Protein AF-A0AAD7XPY9-F1 (afdb_monomer_lite)

pLDDT: mean 90.2, std 8.79, range [57.19, 97.44]

Foldseek 3Di:
DAEDELVCLLVVQVVFDAEAEDEDPDFQADCVDPVSVVVLVVVLVVCVVSLGQAYEYQLDFQDCRTCSVSVVVNCVPRVHAYEHEDEPVCVVVSCVRQPPDRYYYYYDYDDPDDDPVVSRVVSVVSRCVSNPD

Secondary structure (DSSP, 8-state):
-EEEEGGGHHHHHTT-SSEEE-----BS--SSSHHHHHHHHHHHHHHHHHT-SEEEE------TTBTHHHHHHHHHHH--EEEEEEEGGGHHHHHHHTTT--EEEEEEPPPSS--HHHHHHHHHHHHHHHH--

Radius of gyration: 14.57 Å; chains: 1; bounding box: 32×37×33 Å

Sequence (133 aa):
MEWLALDNAPLRLSKLKRVVHLKGFASNLDFEDAETAAAARSVLRWLRAAAVDAIVWDGDDLDSSSFTHVVDAAYRGLGVALVAFKYSGDKATFEKSWDGRRVLCVLVDDPPVLQTGDRHVRLGVSALYATRA

Organism: NCBI:txid2483200

Structure (mmCIF, N/CA/C/O backbone):
data_AF-A0AAD7XPY9-F1
#
_entry.id   AF-A0AAD7XPY9-F1
#
loop_
_atom_site.group_PDB
_atom_site.id
_atom_site.type_symbol
_atom_site.label_atom_id
_atom_site.label_alt_id
_atom_site.label_comp_id
_atom_site.label_asym_id
_atom_site.label_entity_id
_atom_site.label_seq_id
_atom_site.pdbx_PDB_ins_code
_atom_site.Cartn_x
_atom_site.Cartn_y
_atom_site.Cartn_z
_atom_site.occupancy
_atom_site.B_iso_or_equiv
_atom_site.auth_seq_id
_atom_site.auth_comp_id
_atom_site.auth_asym_id
_atom_site.auth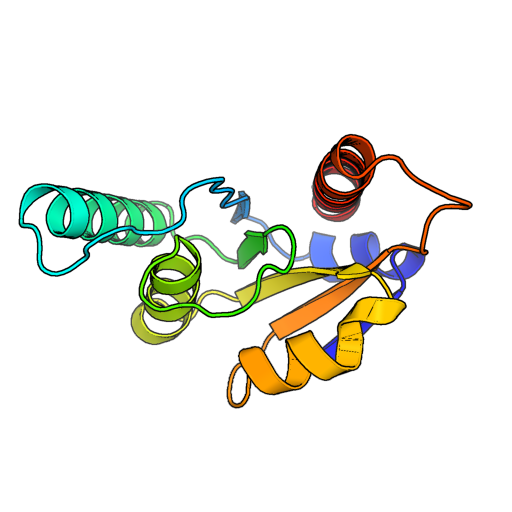_atom_id
_atom_site.pdbx_PDB_model_num
ATOM 1 N N . MET A 1 1 ? 12.371 1.465 7.003 1.00 94.00 1 MET A N 1
ATOM 2 C CA . MET A 1 1 ? 11.822 0.462 6.070 1.00 94.00 1 MET A CA 1
ATOM 3 C C . MET A 1 1 ? 12.312 -0.918 6.483 1.00 94.00 1 MET A C 1
ATOM 5 O O . MET A 1 1 ? 13.425 -1.013 6.987 1.00 94.00 1 MET A O 1
ATOM 9 N N . GLU A 1 2 ? 11.487 -1.950 6.337 1.00 94.50 2 GLU A N 1
ATOM 10 C CA . GLU A 1 2 ? 11.835 -3.356 6.603 1.00 94.50 2 GLU A CA 1
ATOM 11 C C . GLU A 1 2 ? 11.671 -4.144 5.299 1.00 94.50 2 GLU A C 1
ATOM 13 O O . GLU A 1 2 ? 10.697 -3.919 4.590 1.00 94.50 2 GLU A O 1
ATOM 18 N N . TRP A 1 3 ? 12.597 -5.052 4.980 1.00 94.12 3 TRP A N 1
ATOM 19 C CA . TRP A 1 3 ? 12.534 -5.885 3.775 1.00 94.12 3 TRP A CA 1
ATOM 20 C C . TRP A 1 3 ? 12.378 -7.351 4.151 1.00 94.12 3 TRP A C 1
ATOM 22 O O . TRP A 1 3 ? 13.103 -7.857 5.006 1.00 94.12 3 TRP A O 1
ATOM 32 N N . LEU A 1 4 ? 11.454 -8.032 3.484 1.00 94.44 4 LEU A N 1
ATOM 33 C CA . LEU A 1 4 ? 11.090 -9.413 3.747 1.00 94.44 4 LEU A CA 1
ATOM 34 C C . LEU A 1 4 ? 11.101 -10.204 2.441 1.00 94.44 4 LEU A C 1
ATOM 36 O O . LEU A 1 4 ? 10.521 -9.772 1.449 1.00 94.44 4 LEU A O 1
ATOM 40 N N . ALA A 1 5 ? 11.744 -11.369 2.434 1.00 93.00 5 ALA A N 1
ATOM 41 C CA . ALA A 1 5 ? 11.634 -12.295 1.309 1.00 93.00 5 ALA A CA 1
ATOM 42 C C . ALA A 1 5 ? 10.189 -12.807 1.180 1.00 93.00 5 ALA A C 1
ATOM 44 O O . ALA A 1 5 ? 9.544 -13.059 2.203 1.00 93.00 5 ALA A O 1
ATOM 45 N N . LEU A 1 6 ? 9.697 -12.992 -0.052 1.00 90.56 6 LEU A N 1
ATOM 46 C CA . LEU A 1 6 ? 8.327 -13.452 -0.315 1.00 90.56 6 LEU A CA 1
ATOM 47 C C . LEU A 1 6 ? 7.962 -14.723 0.463 1.00 90.56 6 LEU A C 1
ATOM 49 O O . LEU A 1 6 ? 6.882 -14.780 1.045 1.00 90.56 6 LEU A O 1
ATOM 53 N N . ASP A 1 7 ? 8.878 -15.686 0.564 1.00 91.31 7 ASP A N 1
ATOM 54 C CA . ASP A 1 7 ? 8.648 -16.956 1.269 1.00 91.31 7 ASP A CA 1
ATOM 55 C C . ASP A 1 7 ? 8.370 -16.782 2.771 1.00 91.31 7 ASP A C 1
ATOM 57 O O . ASP A 1 7 ? 7.668 -17.585 3.382 1.00 91.31 7 ASP A O 1
ATOM 61 N N . ASN A 1 8 ? 8.862 -15.694 3.371 1.00 90.88 8 ASN A N 1
ATOM 62 C CA . ASN A 1 8 ? 8.639 -15.373 4.781 1.00 90.88 8 ASN A CA 1
ATOM 63 C C . ASN A 1 8 ? 7.416 -14.463 5.000 1.00 90.88 8 ASN A C 1
ATOM 65 O O . ASN A 1 8 ? 6.992 -14.255 6.143 1.00 90.88 8 ASN A O 1
ATOM 69 N N . ALA A 1 9 ? 6.844 -13.907 3.928 1.00 89.75 9 ALA A N 1
ATOM 70 C CA . ALA A 1 9 ? 5.734 -12.966 4.007 1.00 89.75 9 ALA A CA 1
ATOM 71 C C . ALA A 1 9 ? 4.454 -13.565 4.614 1.00 89.75 9 ALA A C 1
ATOM 73 O O . ALA A 1 9 ? 3.932 -12.939 5.539 1.00 89.75 9 ALA A O 1
ATOM 74 N N . PRO A 1 10 ? 3.981 -14.771 4.232 1.00 87.75 10 PRO A N 1
ATOM 75 C CA . PRO A 1 10 ? 2.758 -15.342 4.804 1.00 87.75 10 PRO A CA 1
ATOM 76 C C . PRO A 1 10 ? 2.803 -15.459 6.333 1.00 87.75 10 PRO A C 1
ATOM 78 O O . PRO A 1 10 ? 1.862 -15.078 7.030 1.00 87.75 10 PRO A O 1
ATOM 81 N N . LEU A 1 11 ? 3.936 -15.903 6.890 1.00 86.50 11 LEU A N 1
ATOM 82 C CA . LEU A 1 11 ? 4.098 -16.039 8.339 1.00 86.50 11 LEU A CA 1
ATOM 83 C C . LEU A 1 11 ? 4.000 -14.683 9.049 1.00 86.50 11 LEU A C 1
ATOM 85 O O . LEU A 1 11 ? 3.370 -14.567 10.101 1.00 86.50 11 LEU A O 1
ATOM 89 N N . ARG A 1 12 ? 4.618 -13.642 8.483 1.00 87.44 12 ARG A N 1
ATOM 90 C CA . ARG A 1 12 ? 4.611 -12.296 9.065 1.00 87.44 12 ARG A CA 1
ATOM 91 C C . ARG A 1 12 ? 3.246 -11.623 8.934 1.00 87.44 12 ARG A C 1
ATOM 93 O O . ARG A 1 12 ? 2.801 -10.984 9.888 1.00 87.44 12 ARG A O 1
ATOM 100 N N . LEU A 1 13 ? 2.614 -11.761 7.771 1.00 90.44 13 LEU A N 1
ATOM 101 C CA . LEU A 1 13 ? 1.392 -11.053 7.396 1.00 90.44 13 LEU A CA 1
ATOM 102 C C . LEU A 1 13 ? 0.116 -11.741 7.896 1.00 90.44 13 LEU A C 1
ATOM 104 O O . LEU A 1 13 ? -0.877 -11.049 8.087 1.00 90.44 13 LEU A O 1
ATOM 108 N N . SER A 1 14 ? 0.148 -13.036 8.232 1.00 86.88 14 SER A N 1
ATOM 109 C CA . SER A 1 14 ? -0.994 -13.773 8.819 1.00 86.88 14 SER A CA 1
ATOM 110 C C . SER A 1 14 ? -1.530 -13.189 10.135 1.00 86.88 14 SER A C 1
ATOM 112 O O . SER A 1 14 ? -2.633 -13.510 10.569 1.00 86.88 14 SER A O 1
ATOM 114 N N . LYS A 1 15 ? -0.762 -12.312 10.794 1.00 86.62 15 LYS A N 1
ATOM 115 C CA . LYS A 1 15 ? -1.193 -11.594 12.003 1.00 86.62 15 LYS A CA 1
ATOM 116 C C . LYS A 1 15 ? -2.134 -10.42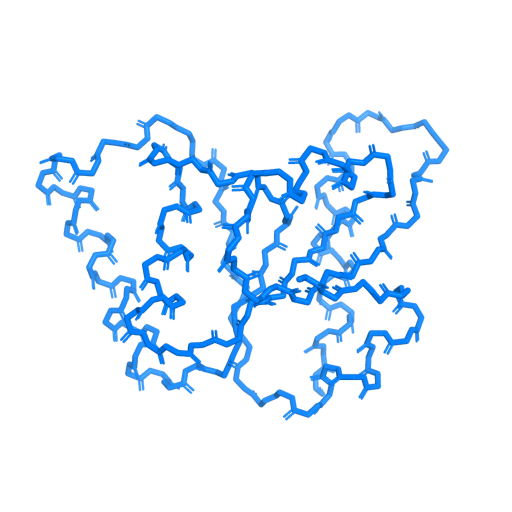2 11.706 1.00 86.62 15 LYS A C 1
ATOM 118 O O . LYS A 1 15 ? -2.768 -9.915 12.631 1.00 86.62 15 LYS A O 1
ATOM 123 N N . LEU A 1 16 ? -2.193 -9.969 10.455 1.00 88.81 16 LEU A N 1
ATOM 124 C CA . LEU A 1 16 ? -3.075 -8.897 10.003 1.00 88.81 16 LEU A CA 1
ATOM 125 C C . LEU A 1 16 ? -4.463 -9.483 9.742 1.00 88.81 16 LEU A C 1
ATOM 127 O O . LEU A 1 16 ? -4.582 -10.493 9.056 1.00 88.81 16 LEU A O 1
ATOM 131 N N . LYS A 1 17 ? -5.520 -8.865 10.279 1.00 88.44 17 LYS A N 1
ATOM 132 C CA . LYS A 1 17 ? -6.888 -9.392 10.139 1.00 88.44 17 LYS A CA 1
ATOM 133 C C . LYS A 1 17 ? -7.659 -8.678 9.039 1.00 88.44 17 LYS A C 1
ATOM 135 O O . LYS A 1 17 ? -8.417 -9.303 8.305 1.00 88.44 17 LYS A O 1
ATOM 140 N N . ARG A 1 18 ? -7.485 -7.361 8.932 1.00 93.31 18 ARG A N 1
ATOM 141 C CA . ARG A 1 18 ? -8.187 -6.501 7.975 1.00 93.31 18 ARG A CA 1
ATOM 142 C C . ARG A 1 18 ? -7.185 -5.832 7.061 1.00 93.31 18 ARG A C 1
ATOM 144 O O . ARG A 1 18 ? -6.691 -4.741 7.342 1.00 93.31 18 ARG A O 1
ATOM 151 N N . VAL A 1 19 ? -6.884 -6.526 5.976 1.00 94.75 19 VAL A N 1
ATOM 152 C CA . VAL A 1 19 ? -5.972 -6.067 4.936 1.00 94.75 19 VAL A CA 1
ATOM 153 C C . VAL A 1 19 ? -6.785 -5.491 3.786 1.00 94.75 19 VAL A C 1
ATOM 155 O O . VAL A 1 19 ? -7.692 -6.147 3.277 1.00 94.75 19 VAL A O 1
ATOM 158 N N . VAL A 1 20 ? -6.449 -4.277 3.360 1.00 95.12 20 VAL A N 1
ATOM 159 C CA . VAL A 1 20 ? -7.003 -3.678 2.144 1.00 95.12 20 VAL A CA 1
ATOM 160 C C . VAL A 1 20 ? -5.912 -3.582 1.098 1.00 95.12 20 VAL A C 1
ATOM 162 O O . VAL A 1 20 ? -4.871 -2.977 1.329 1.00 95.12 20 VAL A O 1
ATOM 165 N N . HIS A 1 21 ? -6.182 -4.146 -0.073 1.00 94.19 21 HIS A N 1
ATOM 166 C CA . HIS A 1 21 ? -5.351 -3.958 -1.253 1.00 94.19 21 HIS A CA 1
ATOM 167 C C . HIS A 1 21 ? -5.822 -2.699 -1.969 1.00 94.19 21 HIS A C 1
ATOM 169 O O . HIS A 1 21 ? -6.909 -2.691 -2.546 1.00 94.19 21 HIS A O 1
ATOM 175 N N . LEU A 1 22 ? -5.031 -1.630 -1.903 1.00 91.50 22 LEU A N 1
ATOM 176 C CA . LEU A 1 22 ? -5.312 -0.402 -2.632 1.00 91.50 22 LEU A CA 1
ATOM 177 C C . LEU A 1 22 ? -4.483 -0.403 -3.913 1.00 91.50 22 LEU A C 1
ATOM 179 O O . LEU A 1 22 ? -3.257 -0.329 -3.870 1.00 91.50 22 LEU A O 1
ATOM 183 N N . LYS A 1 23 ? -5.169 -0.504 -5.051 1.00 84.75 23 LYS A N 1
ATOM 184 C CA . LYS A 1 23 ? -4.564 -0.480 -6.383 1.00 84.75 23 LYS A CA 1
ATOM 185 C C . LYS A 1 23 ? -5.119 0.700 -7.160 1.00 84.75 23 LYS A C 1
ATOM 187 O O . LYS A 1 23 ? -6.330 0.920 -7.163 1.00 84.75 23 LYS A O 1
ATOM 192 N N . GLY A 1 24 ? -4.245 1.430 -7.835 1.00 77.12 24 GLY A N 1
ATOM 193 C CA . GLY A 1 24 ? -4.629 2.508 -8.730 1.00 77.12 24 GLY A CA 1
ATOM 194 C C . GLY A 1 24 ? -3.706 2.533 -9.935 1.00 77.12 24 GLY A C 1
ATOM 195 O O . GLY A 1 24 ? -2.494 2.537 -9.787 1.00 77.12 24 GLY A O 1
ATOM 196 N N . PHE A 1 25 ? -4.286 2.583 -11.130 1.00 65.44 25 PHE A N 1
ATOM 197 C CA . PHE A 1 25 ? -3.549 2.853 -12.371 1.00 65.44 25 PHE A CA 1
ATOM 198 C C . PHE A 1 25 ? -3.588 4.346 -12.731 1.00 65.44 25 PHE A C 1
ATOM 200 O O . PHE A 1 25 ? -3.353 4.722 -13.875 1.00 65.44 25 PHE A O 1
ATOM 207 N N . ALA A 1 26 ? -3.969 5.193 -11.773 1.00 65.88 26 ALA A N 1
ATOM 208 C CA . ALA A 1 26 ? -4.225 6.603 -12.001 1.00 65.88 26 ALA A CA 1
ATOM 209 C C . ALA A 1 26 ? -3.001 7.438 -11.616 1.00 65.88 26 ALA A C 1
ATOM 211 O O . ALA A 1 26 ? -2.664 7.558 -10.437 1.00 65.88 26 ALA A O 1
ATOM 212 N N . SER A 1 27 ? -2.374 8.019 -12.633 1.00 73.88 27 SER A N 1
ATOM 213 C CA . SER A 1 27 ? -1.452 9.150 -12.534 1.00 73.88 27 SER A CA 1
ATOM 214 C C . SER A 1 27 ? -2.167 10.432 -12.967 1.00 73.88 27 SER A C 1
ATOM 216 O O . SER A 1 27 ? -3.168 10.362 -13.684 1.00 73.88 27 SER A O 1
ATOM 218 N N . ASN A 1 28 ? -1.619 11.595 -12.610 1.00 86.75 28 ASN A N 1
ATOM 219 C CA . ASN A 1 28 ? -2.200 12.912 -12.905 1.00 86.75 28 ASN A CA 1
ATOM 220 C C . ASN A 1 28 ? -3.559 13.150 -12.224 1.00 86.75 28 ASN A C 1
ATOM 222 O O . ASN A 1 28 ? -4.440 13.802 -12.782 1.00 86.75 28 ASN A O 1
ATOM 226 N N . LEU A 1 29 ? -3.736 12.606 -11.020 1.00 89.06 29 LEU A N 1
ATOM 227 C CA . LEU A 1 29 ? -4.838 12.975 -10.144 1.00 89.06 29 LEU A CA 1
ATOM 228 C C . LEU A 1 29 ? -4.586 14.377 -9.588 1.00 89.06 29 LEU A C 1
ATOM 230 O O . LEU A 1 29 ? -3.551 14.626 -8.969 1.00 89.06 29 LEU A O 1
ATOM 234 N N . ASP A 1 30 ? -5.549 15.268 -9.783 1.00 91.75 30 ASP A N 1
ATOM 235 C CA . ASP A 1 30 ? -5.538 16.598 -9.187 1.00 91.75 30 ASP A CA 1
ATOM 236 C C . ASP A 1 30 ? -6.298 16.566 -7.858 1.00 91.75 30 ASP A C 1
ATOM 238 O O . ASP A 1 30 ? -7.520 16.524 -7.837 1.00 91.75 30 ASP A O 1
ATOM 242 N N . PHE A 1 31 ? -5.591 16.567 -6.728 1.00 90.44 31 PHE A N 1
ATOM 243 C CA . PHE A 1 31 ? -6.235 16.588 -5.409 1.00 90.44 31 PHE A CA 1
ATOM 244 C C . PHE A 1 31 ? -6.668 17.993 -4.952 1.00 90.44 31 PHE A C 1
ATOM 246 O O . PHE A 1 31 ? -7.235 18.114 -3.862 1.00 90.44 31 PHE A O 1
ATOM 253 N N . GLU A 1 32 ? -6.422 19.039 -5.746 1.00 92.69 32 GLU A N 1
ATOM 254 C CA . GLU A 1 32 ? -7.015 20.366 -5.550 1.00 92.69 32 GLU A CA 1
ATOM 255 C C . GLU A 1 32 ? -8.418 20.442 -6.170 1.00 92.69 32 GLU A C 1
ATOM 257 O O . GLU A 1 32 ? -9.278 21.168 -5.658 1.00 92.69 32 GLU A O 1
ATOM 262 N N . ASP A 1 33 ? -8.689 19.629 -7.197 1.00 95.69 33 ASP A N 1
ATOM 263 C CA . ASP A 1 33 ? -10.031 19.437 -7.737 1.00 95.69 33 ASP A CA 1
ATOM 264 C C . ASP A 1 33 ? -10.996 18.873 -6.676 1.00 95.69 33 ASP A C 1
ATOM 266 O O . ASP A 1 33 ? -10.712 17.928 -5.928 1.00 95.69 33 ASP A O 1
ATOM 270 N N . ALA A 1 34 ? -12.191 19.464 -6.620 1.00 95.50 34 ALA A N 1
ATOM 271 C CA . ALA A 1 34 ? -13.167 19.192 -5.577 1.00 95.50 34 ALA A CA 1
ATOM 272 C C . ALA A 1 34 ? -13.674 17.743 -5.607 1.00 95.50 34 ALA A C 1
ATOM 274 O O . ALA A 1 34 ? -13.889 17.158 -4.536 1.00 95.50 34 ALA A O 1
ATOM 275 N N . GLU A 1 35 ? -13.857 17.164 -6.798 1.00 95.25 35 GLU A N 1
ATOM 276 C CA . GLU A 1 35 ? -14.366 15.801 -6.965 1.00 95.25 35 GLU A CA 1
ATOM 277 C C . GLU A 1 35 ? -13.311 14.773 -6.564 1.00 95.25 35 GLU A C 1
ATOM 279 O O . GLU A 1 35 ? -13.577 13.893 -5.737 1.00 95.25 35 GLU A O 1
ATOM 284 N N . THR A 1 36 ? -12.087 14.935 -7.059 1.00 93.69 36 THR A N 1
ATOM 285 C CA . THR A 1 36 ? -10.957 14.059 -6.726 1.00 93.69 36 THR A CA 1
ATOM 286 C C . THR A 1 36 ? -10.643 14.111 -5.232 1.00 93.69 36 THR A C 1
ATOM 288 O O . THR A 1 36 ? -10.510 13.072 -4.571 1.00 93.69 36 THR A O 1
ATOM 291 N N . ALA A 1 37 ? -10.631 15.309 -4.642 1.00 94.38 37 ALA A N 1
ATOM 292 C CA . ALA A 1 37 ? -10.452 15.476 -3.206 1.00 94.38 37 ALA A CA 1
ATOM 293 C C . ALA A 1 37 ? -11.600 14.835 -2.404 1.00 94.38 37 ALA A C 1
ATOM 295 O O . ALA A 1 37 ? -11.375 14.250 -1.337 1.00 94.38 37 ALA A O 1
ATOM 296 N N . ALA A 1 38 ? -12.845 14.917 -2.888 1.00 95.88 38 ALA A N 1
ATOM 297 C CA . ALA A 1 38 ? -13.989 14.268 -2.250 1.00 95.88 38 ALA A CA 1
ATOM 298 C C . ALA A 1 38 ? -13.897 12.737 -2.317 1.00 95.88 38 ALA A C 1
ATOM 300 O O . ALA A 1 38 ? -14.164 12.069 -1.309 1.00 95.88 38 ALA A O 1
ATOM 301 N N . ALA A 1 39 ? -13.463 12.180 -3.448 1.00 94.44 39 ALA A N 1
ATOM 302 C CA . ALA A 1 39 ? -13.213 10.753 -3.603 1.00 94.44 39 ALA A CA 1
ATOM 303 C C . ALA A 1 39 ? -12.116 10.273 -2.637 1.00 94.44 39 ALA A C 1
ATOM 305 O O . ALA A 1 39 ? -12.341 9.336 -1.866 1.00 94.44 39 ALA A O 1
ATOM 306 N N . ALA A 1 40 ? -10.981 10.978 -2.572 1.00 94.50 40 ALA A N 1
ATOM 307 C CA . ALA A 1 40 ? -9.887 10.675 -1.648 1.00 94.50 40 ALA A CA 1
ATOM 308 C C . ALA A 1 40 ? -10.349 10.676 -0.180 1.00 94.50 40 ALA A C 1
ATOM 310 O O . ALA A 1 40 ? -10.111 9.723 0.567 1.00 94.50 40 ALA A O 1
ATOM 311 N N . ARG A 1 41 ? -11.099 11.710 0.232 1.00 96.38 41 ARG A N 1
ATOM 312 C CA . ARG A 1 41 ? -11.692 11.790 1.581 1.00 96.38 41 ARG A CA 1
ATOM 313 C C . ARG A 1 41 ? -12.659 10.643 1.866 1.00 96.38 41 ARG A C 1
ATOM 315 O O . ARG A 1 41 ? -12.746 10.189 3.008 1.00 96.38 41 ARG A O 1
ATOM 322 N N . SER A 1 42 ? -13.398 10.188 0.859 1.00 96.56 42 SER A N 1
ATOM 323 C CA . SER A 1 42 ? -14.353 9.086 0.996 1.00 96.56 42 SER A CA 1
ATOM 324 C C . SER A 1 42 ? -13.634 7.755 1.206 1.00 96.56 42 SER A C 1
ATOM 326 O O . SER A 1 42 ? -14.007 7.007 2.111 1.00 96.56 42 SER A O 1
ATOM 328 N N . VAL A 1 43 ? -12.540 7.512 0.475 1.00 95.56 43 VAL A N 1
ATOM 329 C CA . VAL A 1 43 ? -11.662 6.349 0.686 1.00 95.56 43 VAL A CA 1
ATOM 330 C C . VAL A 1 43 ? -11.076 6.358 2.098 1.00 95.56 43 VAL A C 1
ATOM 332 O O . VAL A 1 43 ? -11.213 5.373 2.820 1.00 95.56 43 VAL A O 1
ATOM 335 N N . LEU A 1 44 ? -10.502 7.479 2.551 1.00 96.81 44 LEU A N 1
ATOM 336 C CA . LEU A 1 44 ? -9.938 7.587 3.906 1.00 96.81 44 LEU A CA 1
ATOM 337 C C . LEU A 1 44 ? -10.988 7.350 5.002 1.00 96.81 44 LEU A C 1
ATOM 339 O O . LEU A 1 44 ? -10.717 6.682 6.002 1.00 96.81 44 LEU A O 1
ATOM 343 N N . ARG A 1 45 ? -12.209 7.864 4.814 1.00 97.44 45 ARG A N 1
ATOM 344 C CA . ARG A 1 45 ? -13.322 7.639 5.745 1.00 97.44 45 ARG A CA 1
ATOM 345 C C . ARG A 1 45 ? -13.725 6.170 5.794 1.00 97.44 45 ARG A C 1
ATOM 347 O O . ARG A 1 45 ? -13.954 5.646 6.882 1.00 97.44 45 ARG A O 1
ATOM 354 N N . TRP A 1 46 ? -13.793 5.517 4.638 1.00 97.31 46 TRP A N 1
ATOM 355 C CA . TRP A 1 46 ? -14.106 4.098 4.549 1.00 97.31 46 TRP A CA 1
ATOM 356 C C . TRP A 1 46 ? -13.023 3.235 5.211 1.00 97.31 46 TRP A C 1
ATOM 358 O O . TRP A 1 46 ? -13.359 2.398 6.045 1.00 97.31 46 TRP A O 1
ATOM 368 N N . LEU A 1 47 ? -11.736 3.503 4.948 1.00 96.62 47 LEU A N 1
ATOM 369 C CA . LEU A 1 47 ? -10.608 2.813 5.594 1.00 96.62 47 LEU A CA 1
ATOM 370 C C . LEU A 1 47 ? -10.680 2.923 7.124 1.00 96.62 47 LEU A C 1
ATOM 372 O O . LEU A 1 47 ? -10.497 1.936 7.839 1.00 96.62 47 LEU A O 1
ATOM 376 N N . ARG A 1 48 ? -11.006 4.118 7.632 1.00 96.19 48 ARG A N 1
ATOM 377 C CA . ARG A 1 48 ? -11.204 4.349 9.067 1.00 96.19 48 ARG A CA 1
ATOM 378 C C . ARG A 1 48 ? -12.383 3.555 9.622 1.00 96.19 48 ARG A C 1
ATOM 380 O O . ARG A 1 48 ? -12.246 2.929 10.666 1.00 96.19 48 ARG A O 1
ATOM 387 N N . ALA A 1 49 ? -13.529 3.584 8.942 1.00 96.88 49 ALA A N 1
ATOM 388 C CA . ALA A 1 49 ? -14.741 2.893 9.378 1.00 96.88 49 ALA A CA 1
ATOM 389 C C . ALA A 1 49 ? -14.579 1.364 9.370 1.00 96.88 49 ALA A C 1
ATOM 391 O O . ALA A 1 49 ? -15.050 0.689 10.281 1.00 96.88 49 ALA A O 1
ATOM 392 N N . ALA A 1 50 ? -13.858 0.826 8.385 1.00 95.50 50 ALA A N 1
ATOM 393 C CA . ALA A 1 50 ? -13.498 -0.587 8.323 1.00 95.50 50 ALA A CA 1
ATOM 394 C C . ALA A 1 50 ? -12.460 -0.985 9.392 1.00 95.50 50 ALA A C 1
ATOM 396 O O . ALA A 1 50 ? -12.283 -2.176 9.661 1.00 95.50 50 ALA A O 1
ATOM 397 N N . ALA A 1 51 ? -11.802 -0.000 10.020 1.00 94.19 51 ALA A N 1
ATOM 398 C CA . ALA A 1 51 ? -10.697 -0.169 10.960 1.00 94.19 51 ALA A CA 1
ATOM 399 C C . ALA A 1 51 ? -9.616 -1.108 10.395 1.00 94.19 51 ALA A C 1
ATOM 401 O O . ALA A 1 51 ? -9.233 -2.102 11.002 1.00 94.19 51 ALA A O 1
ATOM 402 N N . VAL A 1 52 ? -9.168 -0.785 9.182 1.00 95.31 52 VAL A N 1
ATOM 403 C CA . VAL A 1 52 ? -8.117 -1.505 8.455 1.00 95.31 52 VAL A CA 1
ATOM 404 C C . VAL A 1 52 ? -6.843 -1.595 9.295 1.00 95.31 52 VAL A C 1
ATOM 406 O O . VAL A 1 52 ? -6.416 -0.602 9.877 1.00 95.31 52 VAL A O 1
ATOM 409 N N . ASP A 1 53 ? -6.226 -2.775 9.333 1.00 93.62 53 ASP A N 1
ATOM 410 C CA . ASP A 1 53 ? -4.959 -2.994 10.037 1.00 93.62 53 ASP A CA 1
ATOM 411 C C . ASP A 1 53 ? -3.766 -2.651 9.130 1.00 93.62 53 ASP A C 1
ATOM 413 O O . ASP A 1 53 ? -2.761 -2.103 9.586 1.00 93.62 53 ASP A O 1
ATOM 417 N N . ALA A 1 54 ? -3.877 -2.967 7.834 1.00 96.00 54 ALA A N 1
ATOM 418 C CA . ALA A 1 54 ? -2.826 -2.731 6.853 1.00 96.00 54 ALA A CA 1
ATOM 419 C C . ALA A 1 54 ? -3.363 -2.387 5.462 1.00 96.00 54 ALA A C 1
ATOM 421 O O . ALA A 1 54 ? -4.358 -2.954 5.000 1.00 96.00 54 ALA A O 1
ATOM 422 N N . ILE A 1 55 ? -2.633 -1.512 4.775 1.00 96.69 55 ILE A N 1
ATOM 423 C CA . ILE A 1 55 ? -2.794 -1.243 3.348 1.00 96.69 55 ILE A CA 1
ATOM 424 C C . ILE A 1 55 ? -1.678 -1.951 2.589 1.00 96.69 55 ILE A C 1
ATOM 426 O O . ILE A 1 55 ? -0.501 -1.815 2.928 1.00 96.69 55 ILE A O 1
ATOM 430 N N . VAL A 1 56 ? -2.072 -2.683 1.551 1.00 96.12 5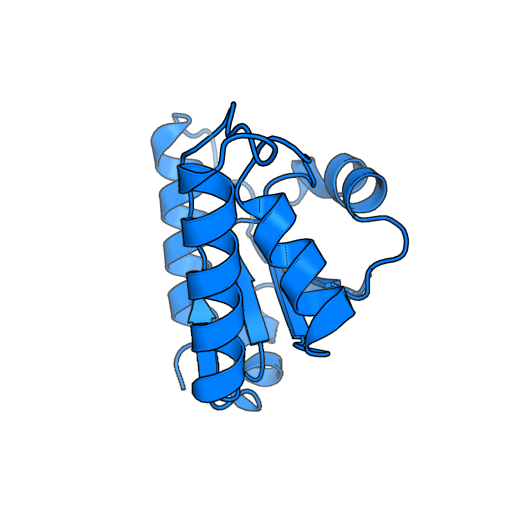6 VAL A N 1
ATOM 431 C CA . VAL A 1 56 ? -1.187 -3.383 0.624 1.00 96.12 56 VAL A CA 1
ATOM 432 C C . VAL A 1 56 ? -1.273 -2.735 -0.755 1.00 96.12 56 VAL A C 1
ATOM 434 O O . VAL A 1 56 ? -2.378 -2.473 -1.228 1.00 96.12 56 VAL A O 1
ATOM 437 N N . TRP A 1 57 ? -0.134 -2.492 -1.406 1.00 94.25 57 TRP A N 1
ATOM 438 C CA . TRP A 1 57 ? -0.082 -2.003 -2.791 1.00 94.25 57 TRP A CA 1
ATOM 439 C C . T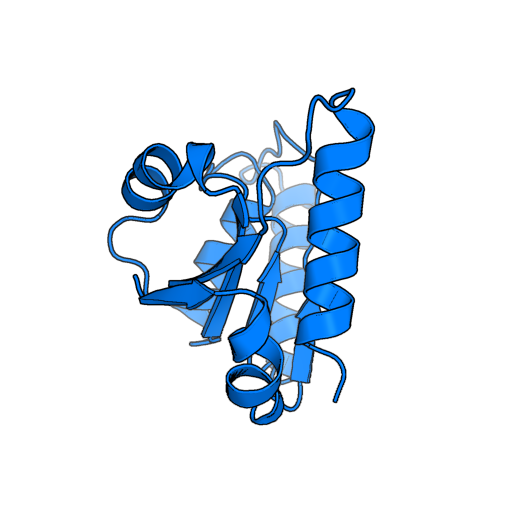RP A 1 57 ? 1.142 -2.539 -3.548 1.00 94.25 57 TRP A C 1
ATOM 441 O O . TRP A 1 57 ? 2.033 -3.162 -2.963 1.00 94.25 57 TRP A O 1
ATOM 451 N N . ASP A 1 58 ? 1.196 -2.261 -4.852 1.00 88.81 58 ASP A N 1
ATOM 452 C CA . ASP A 1 58 ? 2.199 -2.784 -5.794 1.00 88.81 58 ASP A CA 1
ATOM 453 C C . ASP A 1 58 ? 3.557 -2.050 -5.721 1.00 88.81 58 ASP A C 1
ATOM 455 O O . ASP A 1 58 ? 4.377 -2.125 -6.636 1.00 88.81 58 ASP A O 1
ATOM 459 N N . GLY A 1 59 ? 3.808 -1.329 -4.624 1.00 90.56 59 GLY A N 1
ATOM 460 C CA . GLY A 1 59 ? 5.084 -0.665 -4.380 1.00 90.56 59 GLY A CA 1
ATOM 461 C C . GLY A 1 59 ? 5.373 0.488 -5.340 1.00 90.56 59 GLY A C 1
ATOM 462 O O . GLY A 1 59 ? 6.541 0.772 -5.601 1.00 90.56 59 GLY A O 1
ATOM 463 N N . ASP A 1 60 ? 4.347 1.139 -5.885 1.00 92.12 60 ASP A N 1
ATOM 464 C CA . ASP A 1 60 ? 4.500 2.387 -6.634 1.00 92.12 60 ASP A CA 1
ATOM 465 C C . ASP A 1 60 ? 5.169 3.465 -5.773 1.00 92.12 60 ASP A C 1
ATOM 467 O O . ASP A 1 60 ? 5.008 3.503 -4.543 1.00 92.12 60 ASP A O 1
ATOM 471 N N . ASP A 1 61 ? 5.938 4.324 -6.434 1.00 93.44 61 ASP A N 1
ATOM 472 C CA . ASP A 1 61 ? 6.634 5.432 -5.795 1.00 93.44 61 ASP A CA 1
ATOM 473 C C . ASP A 1 61 ? 5.626 6.467 -5.284 1.00 93.44 61 ASP A C 1
ATOM 475 O O . ASP A 1 61 ? 4.578 6.703 -5.884 1.00 93.44 61 ASP A O 1
ATOM 479 N N . LEU A 1 62 ? 5.944 7.083 -4.148 1.00 94.62 62 LEU A N 1
ATOM 480 C CA . LEU A 1 62 ? 5.158 8.155 -3.572 1.00 94.62 62 LEU A CA 1
ATOM 481 C C . LEU A 1 62 ? 5.136 9.364 -4.513 1.00 94.62 62 LEU A C 1
ATOM 483 O O . LEU A 1 62 ? 6.136 10.060 -4.686 1.00 94.62 62 LEU A O 1
ATOM 487 N N . ASP A 1 63 ? 3.952 9.636 -5.042 1.00 93.12 63 ASP A N 1
ATOM 488 C CA . ASP A 1 63 ? 3.647 10.793 -5.873 1.00 93.12 63 ASP A CA 1
ATOM 489 C C . ASP A 1 63 ? 2.367 11.475 -5.358 1.00 93.12 63 ASP A C 1
ATOM 491 O O . ASP A 1 63 ? 1.372 10.815 -5.033 1.00 93.12 63 ASP A O 1
ATOM 495 N N . SER A 1 64 ? 2.409 12.808 -5.252 1.00 92.12 64 SER A N 1
ATOM 496 C CA . SER A 1 64 ? 1.280 13.652 -4.847 1.00 92.12 64 SER A CA 1
ATOM 497 C C . SER A 1 64 ? 0.152 13.698 -5.876 1.00 92.12 64 SER A C 1
ATOM 499 O O . SER A 1 64 ? -0.954 14.075 -5.517 1.00 92.12 64 SER A O 1
ATOM 501 N N . SER A 1 65 ? 0.417 13.308 -7.121 1.00 92.44 65 SER A N 1
ATOM 502 C CA . SER A 1 65 ? -0.543 13.237 -8.228 1.00 92.44 65 SER A CA 1
ATOM 503 C C . SER A 1 65 ? -0.998 11.804 -8.543 1.00 92.44 65 SER A C 1
ATOM 505 O O . SER A 1 65 ? -1.546 11.519 -9.607 1.00 92.44 65 SER A O 1
ATOM 507 N N . SER A 1 66 ? -0.770 10.873 -7.616 1.00 92.94 66 SER A N 1
ATOM 508 C CA . SER A 1 66 ? -1.110 9.455 -7.750 1.00 92.94 66 SER A CA 1
ATOM 509 C C . SER A 1 66 ? -1.932 8.975 -6.557 1.00 92.94 66 SER A C 1
ATOM 511 O O . SER A 1 66 ? -1.977 9.605 -5.498 1.00 92.94 66 SER A O 1
ATOM 513 N N . PHE A 1 67 ? -2.558 7.805 -6.690 1.00 92.94 67 PHE A N 1
ATOM 514 C CA . PHE A 1 67 ? -3.263 7.150 -5.586 1.00 92.94 67 PHE A CA 1
ATOM 515 C C . PHE A 1 67 ? -2.355 6.895 -4.366 1.00 92.94 67 PHE A C 1
ATOM 517 O O . PHE A 1 67 ? -2.850 6.797 -3.242 1.00 92.94 67 PHE A O 1
ATOM 524 N N . THR A 1 68 ? -1.031 6.838 -4.551 1.00 94.81 68 THR A N 1
ATOM 525 C CA . THR A 1 68 ? -0.046 6.743 -3.461 1.00 94.81 68 THR A CA 1
ATOM 526 C C . THR A 1 68 ? -0.134 7.906 -2.475 1.00 94.81 68 THR A C 1
ATOM 528 O O . THR A 1 68 ? 0.180 7.731 -1.2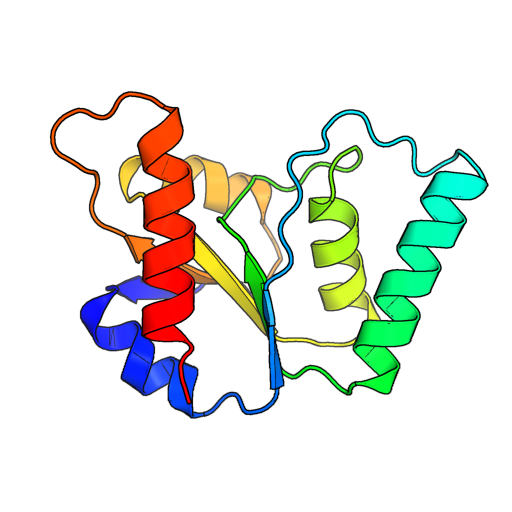98 1.00 94.81 68 THR A O 1
ATOM 531 N N . HIS A 1 69 ? -0.645 9.066 -2.903 1.00 94.44 69 HIS A N 1
ATOM 532 C CA . HIS A 1 69 ? -0.978 10.169 -2.004 1.00 94.44 69 HIS A CA 1
ATOM 533 C C . HIS A 1 69 ? -2.011 9.750 -0.943 1.00 94.44 69 HIS A C 1
ATOM 535 O O . HIS A 1 69 ? -1.868 10.065 0.239 1.00 94.44 69 HIS A O 1
ATOM 541 N N . VAL A 1 70 ? -3.021 8.966 -1.338 1.00 94.75 70 VAL A N 1
ATOM 542 C CA . VAL A 1 70 ? -4.047 8.434 -0.426 1.00 94.75 70 VAL A CA 1
ATOM 543 C C . VAL A 1 70 ? -3.452 7.387 0.518 1.00 94.75 70 VAL A C 1
ATOM 545 O O . VAL A 1 70 ? -3.818 7.354 1.694 1.00 94.75 70 VAL A O 1
ATOM 548 N N . VAL A 1 71 ? -2.504 6.570 0.042 1.00 95.81 71 VAL A N 1
ATOM 549 C CA . VAL A 1 71 ? -1.765 5.609 0.883 1.00 95.81 71 VAL A CA 1
ATOM 550 C C . VAL A 1 71 ? -0.985 6.341 1.985 1.00 95.81 71 VAL A C 1
ATOM 552 O O . VAL A 1 71 ? -1.117 5.993 3.161 1.00 95.81 71 VAL A O 1
ATOM 555 N N . ASP A 1 72 ? -0.227 7.389 1.641 1.00 96.19 72 ASP A N 1
ATOM 556 C CA . ASP A 1 72 ? 0.529 8.185 2.624 1.00 96.19 72 ASP A CA 1
ATOM 557 C C . ASP A 1 72 ? -0.401 8.931 3.595 1.00 96.19 72 ASP A C 1
ATOM 559 O O . ASP A 1 72 ? -0.156 8.960 4.804 1.00 96.19 72 ASP A O 1
ATOM 563 N N . ALA A 1 73 ? -1.517 9.478 3.101 1.00 95.75 73 ALA A N 1
ATOM 564 C CA . ALA A 1 73 ? -2.522 10.124 3.942 1.00 95.75 73 ALA A CA 1
ATOM 565 C C . ALA A 1 73 ? -3.159 9.146 4.946 1.00 95.75 73 ALA A C 1
ATOM 567 O O . ALA A 1 73 ? -3.342 9.495 6.115 1.00 95.75 73 ALA A O 1
ATOM 568 N N . ALA A 1 74 ? -3.451 7.911 4.527 1.00 95.88 74 ALA A N 1
ATOM 569 C CA . ALA A 1 74 ? -3.962 6.873 5.415 1.00 95.88 74 ALA A CA 1
ATOM 570 C C . ALA A 1 74 ? -2.935 6.491 6.492 1.00 95.88 74 ALA A C 1
ATOM 572 O O . ALA A 1 74 ? -3.290 6.419 7.668 1.00 95.88 74 ALA A O 1
ATOM 573 N N . TYR A 1 75 ? -1.662 6.318 6.127 1.00 95.94 75 TYR A N 1
ATOM 574 C CA . TYR A 1 75 ? -0.584 6.054 7.087 1.00 95.94 75 TYR A CA 1
ATOM 575 C C . TYR A 1 75 ? -0.479 7.156 8.147 1.00 95.94 75 TYR A C 1
ATOM 577 O O . TYR A 1 75 ? -0.522 6.876 9.346 1.00 95.94 75 TYR A O 1
ATOM 585 N N . ARG A 1 76 ? -0.412 8.420 7.712 1.00 95.19 76 ARG A N 1
ATOM 586 C CA . ARG A 1 76 ? -0.267 9.578 8.608 1.00 95.19 76 ARG A CA 1
ATOM 587 C C . ARG A 1 76 ? -1.496 9.811 9.485 1.00 95.19 76 ARG A C 1
ATOM 589 O O . ARG A 1 76 ? -1.352 10.196 10.641 1.00 95.19 76 ARG A O 1
ATOM 596 N N . GLY A 1 77 ? -2.694 9.622 8.932 1.00 94.88 77 GLY A N 1
ATOM 597 C CA . GLY A 1 77 ? -3.950 9.990 9.588 1.00 94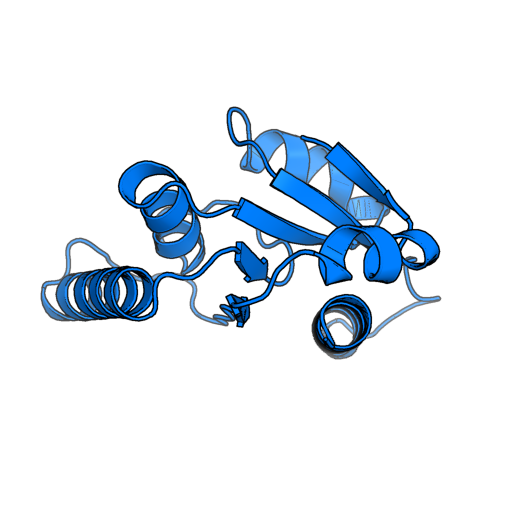.88 77 GLY A CA 1
ATOM 598 C C . GLY A 1 77 ? -4.622 8.871 10.384 1.00 94.88 77 GLY A C 1
ATOM 599 O O . GLY A 1 77 ? -5.383 9.161 11.306 1.00 94.88 77 GLY A O 1
ATOM 600 N N . LEU A 1 78 ? -4.381 7.607 10.024 1.00 94.19 78 LEU A N 1
ATOM 601 C CA . LEU A 1 78 ? -5.079 6.448 10.594 1.00 94.19 78 LEU A CA 1
ATOM 602 C C . LEU A 1 78 ? -4.145 5.479 11.332 1.00 94.19 78 LEU A C 1
ATOM 604 O O . LEU A 1 78 ? -4.638 4.616 12.052 1.00 94.19 78 LEU A O 1
ATOM 608 N N . GLY A 1 79 ? -2.823 5.606 11.172 1.00 89.44 79 GLY A N 1
ATOM 609 C CA . GLY A 1 79 ? -1.853 4.715 11.816 1.00 89.44 79 GLY A CA 1
ATOM 610 C C . GLY A 1 79 ? -1.869 3.279 11.281 1.00 89.44 79 GLY A C 1
ATOM 611 O O . GLY A 1 79 ? -1.424 2.367 11.974 1.00 89.44 79 GLY A O 1
ATOM 612 N N . VAL A 1 80 ? -2.392 3.070 10.069 1.00 94.44 80 VAL A N 1
ATOM 613 C CA . VAL A 1 80 ? -2.401 1.762 9.397 1.00 94.44 80 VAL A CA 1
ATOM 614 C C . VAL A 1 80 ? -0.983 1.311 9.055 1.00 94.44 80 VAL A C 1
ATOM 616 O O . VAL A 1 80 ? -0.119 2.128 8.727 1.00 94.44 80 VAL A O 1
ATOM 619 N N . ALA A 1 81 ? -0.737 0.001 9.091 1.00 95.38 81 ALA A N 1
ATOM 620 C CA . ALA A 1 81 ? 0.517 -0.547 8.593 1.00 95.38 81 ALA A CA 1
ATOM 621 C C . ALA A 1 81 ? 0.588 -0.436 7.062 1.00 95.38 81 ALA A C 1
ATOM 623 O O . ALA A 1 81 ? -0.416 -0.585 6.363 1.00 95.38 81 ALA A O 1
ATOM 624 N N . LEU A 1 82 ? 1.790 -0.202 6.542 1.00 97.38 82 LEU A N 1
ATOM 625 C CA . LEU A 1 82 ? 2.059 -0.153 5.110 1.00 97.38 82 LEU A CA 1
ATOM 626 C C . LEU A 1 82 ? 2.816 -1.406 4.679 1.00 97.38 82 LEU A C 1
ATOM 628 O O . LEU A 1 82 ? 3.881 -1.699 5.231 1.00 97.38 82 LEU A O 1
ATOM 632 N N . VAL A 1 83 ? 2.277 -2.118 3.690 1.00 97.25 83 VAL A N 1
ATOM 633 C CA . VAL A 1 83 ? 2.895 -3.309 3.104 1.00 97.25 83 VAL A CA 1
ATOM 634 C C . VAL A 1 83 ? 3.024 -3.133 1.592 1.00 97.25 83 VAL A C 1
ATOM 636 O O . VAL A 1 83 ? 2.030 -3.110 0.874 1.00 97.25 83 VAL A O 1
ATOM 639 N N . ALA A 1 84 ? 4.249 -3.023 1.095 1.00 96.50 84 ALA A N 1
ATOM 640 C CA . ALA A 1 84 ? 4.516 -2.884 -0.335 1.00 96.50 84 ALA A CA 1
ATOM 641 C C . ALA A 1 84 ? 5.040 -4.199 -0.913 1.00 96.50 84 ALA A C 1
ATOM 643 O O . ALA A 1 84 ? 5.816 -4.890 -0.257 1.00 96.50 84 ALA A O 1
ATOM 644 N N . PHE A 1 85 ? 4.670 -4.523 -2.149 1.00 95.06 85 PHE A N 1
ATOM 645 C CA . PHE A 1 85 ? 5.302 -5.595 -2.920 1.00 95.06 85 PHE A CA 1
ATOM 646 C C . PHE A 1 85 ? 6.170 -4.966 -3.997 1.00 95.06 85 PHE A C 1
ATOM 648 O O . PHE A 1 85 ? 5.691 -4.132 -4.758 1.00 95.06 85 PHE A O 1
ATOM 655 N N . LYS A 1 86 ? 7.451 -5.332 -4.052 1.00 93.69 86 LYS A N 1
ATOM 656 C CA . LYS A 1 86 ? 8.406 -4.682 -4.953 1.00 93.69 86 LYS A CA 1
ATOM 657 C C . LYS A 1 86 ? 9.430 -5.675 -5.474 1.00 93.69 86 LYS A C 1
ATOM 659 O O . LYS A 1 86 ? 9.822 -6.605 -4.771 1.00 93.69 86 LYS A O 1
ATOM 664 N N . TYR A 1 87 ? 9.873 -5.460 -6.705 1.00 92.38 87 TYR A N 1
ATOM 665 C CA . TYR A 1 87 ? 10.974 -6.221 -7.272 1.00 92.38 87 TYR A CA 1
ATOM 666 C C . TYR A 1 87 ? 12.318 -5.781 -6.699 1.00 92.38 87 TYR A C 1
ATOM 668 O O . TYR A 1 87 ? 12.500 -4.624 -6.312 1.00 92.38 87 TYR A O 1
ATOM 676 N N . SER A 1 88 ? 13.273 -6.708 -6.662 1.00 88.44 88 SER A N 1
ATOM 677 C CA . SER A 1 88 ? 14.596 -6.473 -6.078 1.00 88.44 88 SER A CA 1
ATOM 678 C C . SER A 1 88 ? 15.369 -5.340 -6.761 1.00 88.44 88 SER A C 1
ATOM 680 O O . SER A 1 88 ? 16.005 -4.538 -6.072 1.00 88.44 88 SER A O 1
ATOM 682 N N . GLY A 1 89 ? 15.247 -5.220 -8.089 1.00 88.44 89 GLY A N 1
ATOM 683 C CA . GLY A 1 89 ? 15.898 -4.165 -8.869 1.00 88.44 89 GLY A CA 1
ATOM 684 C C . GLY A 1 89 ? 15.420 -2.746 -8.543 1.00 88.44 89 GLY A C 1
ATOM 685 O O . GLY A 1 89 ? 16.167 -1.794 -8.748 1.00 88.44 89 GLY A O 1
ATOM 686 N N . ASP A 1 90 ? 14.224 -2.595 -7.967 1.00 91.25 90 ASP A N 1
ATOM 687 C CA . ASP A 1 90 ? 13.603 -1.285 -7.735 1.00 91.25 90 ASP A CA 1
ATOM 688 C C . ASP A 1 90 ? 13.786 -0.774 -6.290 1.00 91.25 90 ASP A C 1
ATOM 690 O O . ASP A 1 90 ? 13.239 0.264 -5.906 1.00 91.25 90 ASP A O 1
ATOM 694 N N . LYS A 1 91 ? 14.557 -1.498 -5.466 1.00 92.81 91 LYS A N 1
ATOM 695 C CA . LYS A 1 91 ? 14.713 -1.236 -4.029 1.00 92.81 91 LYS A CA 1
ATOM 696 C C . LYS A 1 91 ? 15.199 0.182 -3.718 1.00 92.81 91 LYS A C 1
ATOM 698 O O . LYS A 1 91 ? 14.568 0.877 -2.928 1.00 92.81 91 LYS A O 1
ATOM 703 N N . ALA A 1 92 ? 16.302 0.615 -4.328 1.00 92.69 92 ALA A N 1
ATOM 704 C CA . ALA A 1 92 ? 16.936 1.892 -3.987 1.00 92.69 92 ALA A CA 1
ATOM 705 C C . ALA A 1 92 ? 16.037 3.099 -4.311 1.00 92.69 92 ALA A C 1
ATOM 707 O O . ALA A 1 92 ? 15.926 4.033 -3.514 1.00 92.69 92 ALA A O 1
ATOM 708 N N . THR A 1 93 ? 15.365 3.068 -5.464 1.00 93.62 93 THR A N 1
ATOM 709 C CA . THR A 1 93 ? 14.411 4.110 -5.869 1.00 93.62 93 THR A CA 1
ATOM 710 C C . THR A 1 93 ? 13.227 4.162 -4.908 1.00 93.62 93 THR A C 1
ATOM 712 O O . THR A 1 93 ? 12.867 5.240 -4.434 1.00 93.62 93 THR A O 1
ATOM 715 N N . PHE A 1 94 ? 12.694 2.995 -4.539 1.00 95.44 94 PHE A N 1
ATOM 716 C CA . PHE A 1 94 ? 11.573 2.896 -3.613 1.00 95.44 94 PHE A CA 1
ATOM 717 C C . PHE A 1 94 ? 11.919 3.408 -2.206 1.00 95.44 94 PHE A C 1
ATOM 719 O O . PHE A 1 94 ? 11.151 4.174 -1.623 1.00 95.44 94 PHE A O 1
ATOM 726 N N . GLU A 1 95 ? 13.089 3.038 -1.669 1.00 96.00 95 GLU A N 1
ATOM 727 C CA . GLU A 1 95 ? 13.571 3.520 -0.363 1.00 96.00 95 GLU A CA 1
ATOM 728 C C . GLU A 1 95 ? 13.649 5.043 -0.322 1.00 96.00 95 GLU A C 1
ATOM 730 O O . GLU A 1 95 ? 13.191 5.658 0.640 1.00 96.00 95 GLU A O 1
ATOM 735 N N . LYS A 1 96 ? 14.183 5.648 -1.386 1.00 96.62 96 LYS A N 1
ATOM 736 C CA . LYS A 1 96 ? 14.268 7.102 -1.510 1.00 96.62 96 LYS A CA 1
ATOM 737 C C . LYS A 1 96 ? 12.886 7.750 -1.601 1.00 96.62 96 LYS A C 1
ATOM 739 O O . LYS A 1 96 ? 12.661 8.788 -0.988 1.00 96.62 96 LYS A O 1
ATOM 744 N N . SER A 1 97 ? 11.977 7.161 -2.375 1.00 96.81 97 SER A N 1
ATOM 745 C CA . SER A 1 97 ? 10.633 7.702 -2.597 1.00 96.81 97 SER A CA 1
ATOM 746 C C . SER A 1 97 ? 9.786 7.712 -1.316 1.00 96.81 97 SER A C 1
ATOM 748 O O . SER A 1 97 ? 9.122 8.700 -1.001 1.00 96.81 97 SER A O 1
ATOM 750 N N . TRP A 1 98 ? 9.866 6.640 -0.527 1.00 97.12 98 TRP A N 1
ATOM 751 C CA . TRP A 1 98 ? 9.085 6.456 0.700 1.00 97.12 98 TRP A CA 1
ATOM 752 C C . TRP A 1 98 ? 9.855 6.811 1.979 1.00 97.12 98 TRP A C 1
ATOM 754 O O . TRP A 1 98 ? 9.513 6.340 3.071 1.00 97.12 98 TRP A O 1
ATOM 764 N N . ASP A 1 99 ? 10.884 7.652 1.869 1.00 95.81 99 ASP A N 1
ATOM 765 C CA . ASP A 1 99 ? 11.711 8.028 3.009 1.00 95.81 99 ASP A CA 1
ATOM 766 C C . ASP A 1 99 ? 10.880 8.626 4.165 1.00 95.81 99 ASP A C 1
ATOM 768 O O . ASP A 1 99 ? 9.855 9.305 3.990 1.00 95.81 99 ASP A O 1
ATOM 772 N N . GLY A 1 100 ? 11.284 8.291 5.389 1.00 93.81 100 GLY A N 1
ATOM 773 C CA . GLY A 1 100 ? 10.569 8.642 6.617 1.00 93.81 100 GLY A CA 1
ATOM 774 C C . GLY A 1 100 ? 9.287 7.841 6.898 1.00 93.81 100 GLY A C 1
ATOM 775 O O . GLY A 1 100 ? 8.644 8.087 7.921 1.00 93.81 100 GLY A O 1
ATOM 776 N N . ARG A 1 101 ? 8.886 6.876 6.050 1.00 95.50 101 ARG A N 1
ATOM 777 C CA . ARG A 1 101 ? 7.720 6.003 6.309 1.00 95.50 101 ARG A CA 1
ATOM 778 C C . ARG A 1 101 ? 8.146 4.629 6.814 1.00 95.50 101 ARG A C 1
ATOM 780 O O . ARG A 1 101 ? 9.151 4.043 6.402 1.00 95.50 101 ARG A O 1
ATOM 787 N N . ARG A 1 102 ? 7.335 4.066 7.711 1.00 96.19 102 ARG A N 1
ATOM 788 C CA . ARG A 1 102 ? 7.484 2.680 8.168 1.00 96.19 102 ARG A CA 1
ATOM 789 C C . ARG A 1 102 ? 6.726 1.747 7.228 1.00 96.19 102 ARG A C 1
ATOM 791 O O . ARG A 1 102 ? 5.565 1.439 7.467 1.00 96.19 102 ARG A O 1
ATOM 798 N N . VAL A 1 103 ? 7.411 1.306 6.177 1.00 96.94 103 VAL A N 1
ATOM 799 C CA . VAL A 1 103 ? 6.901 0.321 5.213 1.00 96.94 103 VAL A CA 1
ATOM 800 C C . VAL A 1 103 ? 7.556 -1.040 5.453 1.00 96.94 103 VAL A C 1
ATOM 802 O O . VAL A 1 103 ? 8.779 -1.108 5.629 1.00 96.94 103 VAL A O 1
ATOM 805 N N . LEU A 1 104 ? 6.742 -2.098 5.469 1.00 96.75 104 LEU A N 1
ATOM 806 C CA . LEU A 1 104 ? 7.181 -3.483 5.317 1.00 96.75 104 LEU A CA 1
ATOM 807 C C . LEU A 1 104 ? 7.139 -3.840 3.829 1.00 96.75 104 LEU A C 1
ATOM 809 O O . LEU A 1 104 ? 6.072 -3.902 3.228 1.00 96.75 104 LEU A O 1
ATOM 813 N N . CYS A 1 105 ? 8.294 -4.079 3.235 1.00 96.38 105 CYS A N 1
ATOM 814 C CA . CYS A 1 105 ? 8.424 -4.359 1.817 1.00 96.38 105 CYS A CA 1
ATOM 815 C C . CYS A 1 105 ? 8.670 -5.847 1.596 1.00 96.38 105 CYS A C 1
ATOM 817 O O . CYS A 1 105 ? 9.659 -6.397 2.079 1.00 96.38 105 CYS A O 1
ATOM 819 N N . VAL A 1 106 ? 7.789 -6.494 0.844 1.00 96.12 106 VAL A N 1
ATOM 820 C CA . VAL A 1 106 ? 7.947 -7.877 0.410 1.00 96.12 106 VAL A CA 1
ATOM 821 C C . VAL A 1 106 ? 8.644 -7.894 -0.946 1.00 96.12 106 VAL A C 1
ATOM 823 O O . VAL A 1 106 ? 8.138 -7.341 -1.925 1.00 96.12 106 VAL A O 1
ATOM 826 N N . LEU A 1 107 ? 9.817 -8.523 -0.989 1.00 94.31 107 LEU A N 1
ATOM 827 C CA . LEU A 1 107 ? 10.607 -8.688 -2.203 1.00 94.31 107 LEU A CA 1
ATOM 828 C C . LEU A 1 107 ? 10.033 -9.810 -3.052 1.00 94.31 107 LEU A C 1
ATOM 830 O O . LEU A 1 107 ? 9.955 -10.950 -2.600 1.00 94.31 107 LEU A O 1
ATOM 834 N N . VAL A 1 108 ? 9.676 -9.474 -4.286 1.00 91.25 108 VAL A N 1
ATOM 835 C CA . VAL A 1 108 ? 9.298 -10.431 -5.325 1.00 91.25 108 VAL A CA 1
ATOM 836 C C . VAL A 1 108 ? 10.483 -10.593 -6.268 1.00 91.25 108 VAL A C 1
ATOM 838 O O . VAL A 1 108 ? 11.079 -9.601 -6.690 1.00 91.25 108 VAL A O 1
ATOM 841 N N . ASP A 1 109 ? 10.833 -11.833 -6.600 1.00 84.75 109 ASP A N 1
ATOM 842 C CA . ASP A 1 109 ? 11.947 -12.094 -7.510 1.00 84.75 109 ASP A CA 1
ATOM 843 C C . ASP A 1 109 ? 11.686 -11.484 -8.880 1.00 84.75 109 ASP A C 1
ATOM 845 O O . ASP A 1 109 ? 10.598 -11.640 -9.451 1.00 84.75 109 ASP A O 1
ATOM 849 N N . ASP A 1 110 ? 12.707 -10.836 -9.437 1.00 79.38 110 ASP A N 1
ATOM 850 C CA . ASP A 1 110 ? 12.626 -10.337 -10.796 1.00 79.38 110 ASP A CA 1
ATOM 851 C C . ASP A 1 110 ? 12.390 -11.513 -11.761 1.00 79.38 110 ASP A C 1
ATOM 853 O O . ASP A 1 110 ? 13.058 -12.547 -11.703 1.00 79.38 110 ASP A O 1
ATOM 857 N N . PRO A 1 111 ? 11.375 -11.414 -12.621 1.00 72.00 111 PRO A N 1
ATOM 858 C CA . PRO A 1 111 ? 11.071 -12.449 -13.586 1.00 72.00 111 PRO A CA 1
ATOM 859 C C . PRO A 1 111 ? 12.161 -12.503 -14.664 1.00 72.00 111 PRO A C 1
ATOM 861 O O . PRO A 1 111 ? 12.700 -11.456 -15.040 1.00 72.00 111 PRO A O 1
ATOM 864 N N . PRO A 1 112 ? 12.449 -13.688 -15.228 1.00 68.69 112 PRO A N 1
ATOM 865 C CA . PRO A 1 112 ? 13.323 -13.803 -16.384 1.00 68.69 112 PRO A CA 1
ATOM 866 C C . PRO A 1 112 ? 12.626 -13.174 -17.602 1.00 68.69 112 PRO A C 1
ATOM 868 O O . PRO A 1 112 ? 11.841 -13.828 -18.271 1.00 68.69 112 PRO A O 1
ATOM 871 N N . VAL A 1 113 ? 12.903 -11.887 -17.850 1.00 66.81 113 VAL A N 1
ATOM 872 C CA . VAL A 1 113 ? 12.438 -11.073 -18.993 1.00 66.81 113 VAL A CA 1
ATOM 873 C C . VAL A 1 113 ? 10.904 -10.989 -19.112 1.00 66.81 113 VAL A C 1
ATOM 875 O O . VAL A 1 113 ? 10.274 -11.845 -19.721 1.00 66.81 113 VAL A O 1
ATOM 878 N N . LEU A 1 114 ? 10.279 -9.924 -18.587 1.00 60.28 114 LEU A N 1
ATOM 879 C CA . LEU A 1 114 ? 8.842 -9.672 -18.805 1.00 60.28 114 LEU A CA 1
ATOM 880 C C . LEU A 1 114 ? 8.570 -8.516 -19.760 1.00 60.28 114 LEU A C 1
ATOM 882 O O . LEU A 1 114 ? 9.189 -7.456 -19.673 1.00 60.28 114 LEU A O 1
ATOM 886 N N . GLN A 1 115 ? 7.535 -8.711 -20.580 1.00 59.00 115 GLN A N 1
ATOM 887 C CA . GLN A 1 115 ? 6.715 -7.624 -21.103 1.00 59.00 115 GLN A CA 1
ATOM 888 C C . GLN A 1 115 ? 6.056 -6.913 -19.909 1.00 59.00 115 GLN A C 1
ATOM 890 O O . GLN A 1 115 ? 5.535 -7.552 -18.998 1.00 59.00 115 GLN A O 1
ATOM 895 N N . THR A 1 116 ? 6.104 -5.585 -19.876 1.00 59.91 116 THR A N 1
ATOM 896 C CA . THR A 1 116 ? 5.747 -4.731 -18.725 1.00 59.91 116 THR A CA 1
ATOM 897 C C . THR A 1 116 ? 4.390 -5.039 -18.074 1.00 59.91 116 THR A C 1
ATOM 899 O O . THR A 1 116 ? 4.262 -4.879 -16.861 1.00 59.91 116 THR A O 1
ATOM 902 N N . GLY A 1 117 ? 3.402 -5.536 -18.830 1.00 63.62 117 GLY A N 1
ATOM 903 C CA . GLY A 1 117 ? 2.081 -5.913 -18.306 1.00 63.62 117 GLY A CA 1
ATOM 904 C C . GLY A 1 117 ? 2.107 -7.042 -17.267 1.00 63.62 117 GLY A C 1
ATOM 905 O O . GLY A 1 117 ? 1.389 -6.980 -16.269 1.00 63.62 117 GLY A O 1
ATOM 906 N N . ASP A 1 118 ? 2.995 -8.023 -17.426 1.00 75.19 118 ASP A N 1
ATOM 907 C CA . ASP A 1 118 ? 3.054 -9.186 -16.532 1.00 75.19 118 ASP A CA 1
ATOM 908 C C . ASP A 1 118 ? 3.697 -8.850 -15.172 1.00 75.19 118 ASP A C 1
ATOM 910 O O . ASP A 1 118 ? 3.443 -9.530 -14.171 1.00 75.19 118 ASP A O 1
ATOM 914 N N . ARG A 1 119 ? 4.500 -7.772 -15.093 1.00 83.62 119 ARG A N 1
ATOM 915 C CA . ARG A 1 119 ? 5.172 -7.362 -13.844 1.00 83.62 119 ARG A CA 1
ATOM 916 C C . ARG A 1 119 ? 4.162 -6.975 -12.765 1.00 83.62 119 ARG A C 1
ATOM 918 O O . ARG A 1 119 ? 4.277 -7.460 -11.640 1.00 83.62 119 ARG A O 1
ATOM 925 N N . HIS A 1 120 ? 3.174 -6.143 -13.093 1.00 83.12 120 HIS A N 1
ATOM 926 C CA . HIS A 1 120 ? 2.171 -5.683 -12.123 1.00 83.12 120 HIS A CA 1
ATOM 927 C C . HIS A 1 120 ? 1.204 -6.798 -11.719 1.00 83.12 120 HIS A C 1
ATOM 929 O O . HIS A 1 120 ? 0.839 -6.915 -10.547 1.00 83.12 120 HIS A O 1
ATOM 935 N N . VAL A 1 121 ? 0.837 -7.669 -12.667 1.00 84.94 121 VAL A N 1
ATOM 936 C CA . VAL A 1 121 ? 0.009 -8.850 -12.383 1.00 84.94 121 VAL A CA 1
ATOM 937 C C . VAL A 1 121 ? 0.701 -9.745 -11.361 1.00 84.94 121 VAL A C 1
ATOM 939 O O . VAL A 1 121 ? 0.085 -10.125 -10.365 1.00 84.94 121 VAL A O 1
ATOM 942 N N . ARG A 1 122 ? 1.995 -10.029 -11.549 1.00 87.69 122 ARG A N 1
ATOM 943 C CA . ARG A 1 122 ? 2.757 -10.864 -10.618 1.00 87.69 122 ARG A CA 1
ATOM 944 C C . ARG A 1 122 ? 2.861 -10.243 -9.224 1.00 87.69 122 ARG A C 1
ATOM 946 O O . ARG A 1 122 ? 2.641 -10.965 -8.257 1.00 87.69 122 ARG A O 1
ATOM 953 N N . LEU A 1 123 ? 3.103 -8.933 -9.103 1.00 89.62 123 LEU A N 1
ATOM 954 C CA . LEU A 1 123 ? 3.080 -8.253 -7.797 1.00 89.62 123 LEU A CA 1
ATOM 955 C C . LEU A 1 123 ? 1.720 -8.414 -7.109 1.00 89.62 123 LEU A C 1
ATOM 957 O O . LEU A 1 123 ? 1.667 -8.807 -5.945 1.00 89.62 123 LEU A O 1
ATOM 961 N N . GLY A 1 124 ? 0.625 -8.213 -7.846 1.00 88.44 124 GLY A N 1
ATOM 962 C CA . GLY A 1 124 ? -0.727 -8.398 -7.321 1.00 88.44 124 GLY A CA 1
ATOM 963 C C . GLY A 1 124 ? -1.015 -9.830 -6.866 1.00 88.44 124 GLY A C 1
ATOM 964 O O . GLY A 1 124 ? -1.572 -10.032 -5.789 1.00 88.44 124 GLY A O 1
ATOM 965 N N . VAL A 1 125 ? -0.612 -10.832 -7.649 1.00 89.12 125 VAL A N 1
ATOM 966 C CA . VAL A 1 125 ? -0.789 -12.248 -7.288 1.00 89.12 125 VAL A CA 1
ATOM 967 C C . VAL A 1 125 ? 0.048 -12.612 -6.061 1.00 89.12 125 VAL A C 1
ATOM 969 O O . VAL A 1 125 ? -0.473 -13.243 -5.139 1.00 89.12 125 VAL A O 1
ATOM 972 N N . SER A 1 126 ? 1.311 -12.182 -6.005 1.00 91.50 126 SER A N 1
ATOM 973 C CA . SER A 1 126 ? 2.180 -12.375 -4.838 1.00 91.50 126 SER A CA 1
ATOM 974 C C . SER A 1 126 ? 1.596 -11.720 -3.588 1.00 91.50 126 SER A C 1
ATOM 976 O O . SER A 1 126 ? 1.579 -12.343 -2.525 1.00 91.50 126 SER A O 1
ATOM 978 N N . ALA A 1 127 ? 1.053 -10.508 -3.722 1.00 92.25 127 ALA A N 1
ATOM 979 C CA . ALA A 1 127 ? 0.395 -9.798 -2.637 1.00 92.25 127 ALA A CA 1
ATOM 980 C C . ALA A 1 127 ? -0.816 -10.563 -2.105 1.00 92.25 127 ALA A C 1
ATOM 982 O O . ALA A 1 127 ? -0.939 -10.766 -0.896 1.00 92.25 127 ALA A O 1
ATOM 983 N N . LEU A 1 128 ? -1.695 -11.026 -2.996 1.00 90.56 128 LEU A N 1
ATOM 984 C CA . LEU A 1 128 ? -2.862 -11.820 -2.619 1.00 90.56 128 LEU A CA 1
ATOM 985 C C . LEU A 1 128 ? -2.453 -13.128 -1.938 1.00 90.56 128 LEU A C 1
ATOM 987 O O . LEU A 1 128 ? -3.034 -13.479 -0.919 1.00 90.56 128 LEU A O 1
ATOM 991 N N . TYR A 1 129 ? -1.446 -13.834 -2.455 1.00 90.19 129 TYR A N 1
ATOM 992 C CA . TYR A 1 129 ? -0.960 -15.069 -1.840 1.00 90.19 129 TYR A CA 1
ATOM 993 C C . TYR A 1 129 ? -0.422 -14.832 -0.424 1.00 90.19 129 TYR A C 1
ATOM 995 O O . TYR A 1 129 ? -0.809 -15.529 0.509 1.00 90.19 129 TYR A O 1
ATOM 1003 N N . ALA A 1 130 ? 0.425 -13.818 -0.249 1.00 90.94 130 ALA A N 1
ATOM 1004 C CA . ALA A 1 130 ? 1.089 -13.544 1.020 1.00 90.94 130 ALA A CA 1
ATOM 1005 C C . ALA A 1 130 ? 0.168 -12.944 2.097 1.00 90.94 130 ALA A C 1
ATOM 1007 O O . ALA A 1 130 ? 0.532 -12.937 3.270 1.00 90.94 130 ALA A O 1
ATOM 1008 N N . THR A 1 131 ? -1.001 -12.430 1.712 1.00 89.88 131 THR A N 1
ATOM 1009 C CA . THR A 1 131 ? -1.965 -11.783 2.623 1.00 89.88 131 THR A CA 1
ATOM 1010 C C . THR A 1 131 ? -3.273 -12.556 2.769 1.00 89.88 131 THR A C 1
ATOM 1012 O O . THR A 1 131 ? -4.198 -12.069 3.417 1.00 89.88 131 THR A O 1
ATOM 1015 N N . ARG A 1 132 ? -3.366 -13.759 2.188 1.00 80.62 132 ARG A N 1
ATOM 1016 C CA . ARG A 1 132 ? -4.467 -14.686 2.459 1.00 80.62 132 ARG A CA 1
ATOM 1017 C C . ARG A 1 132 ? -4.405 -15.110 3.926 1.00 80.62 132 ARG A C 1
ATOM 1019 O O . ARG A 1 132 ? -3.407 -15.683 4.358 1.00 80.62 132 ARG A O 1
ATOM 1026 N N . ALA A 1 133 ? -5.460 -14.773 4.662 1.00 57.19 133 ALA A N 1
ATOM 1027 C CA . ALA A 1 133 ? -5.727 -15.286 6.000 1.00 57.19 133 ALA A CA 1
ATOM 1028 C C . ALA A 1 133 ? -6.307 -16.703 5.927 1.00 57.19 133 ALA A C 1
ATOM 1030 O O . ALA A 1 133 ? -7.077 -16.968 4.972 1.00 57.19 133 ALA A O 1
#